Protein AF-A0A6P0NTV1-F1 (afdb_monomer_lite)

Foldseek 3Di:
DPVVVVVVVVVVVVVVVVVVVVVVVVVVVVVVVVVLVVLLVVLLVLLVVLCCVVPPPPCPVVSVVVNPDSPSVVSVVSSVVSVVVPPDPPPPDPPD

Secondary structure (DSSP, 8-state):
--HHHHHHHHHHHHHHHHHHHHHHHHHHHHHHHHHHHHHHHHHHHHHHHHHHHHHTTTTHHHHHHHTT---HHHHHHHHHHHHHGGGS--TTSS--

Structure (mmCIF, N/CA/C/O backbone):
data_AF-A0A6P0NTV1-F1
#
_entry.id   AF-A0A6P0NTV1-F1
#
loop_
_atom_site.group_PDB
_atom_site.id
_atom_site.type_symbol
_atom_site.label_atom_id
_atom_site.label_alt_id
_atom_site.label_comp_id
_atom_site.label_asym_id
_atom_site.label_entity_id
_atom_site.label_seq_id
_atom_site.pdbx_PDB_ins_code
_atom_site.Cartn_x
_atom_site.Cartn_y
_atom_site.Cartn_z
_atom_site.occupancy
_atom_site.B_iso_or_equiv
_atom_site.auth_seq_id
_atom_site.auth_comp_id
_atom_site.auth_asym_id
_atom_site.auth_atom_id
_atom_site.pdbx_PDB_model_num
ATOM 1 N N . MET A 1 1 ? -29.608 -9.587 55.943 1.00 47.12 1 MET A N 1
ATOM 2 C CA . MET A 1 1 ? -28.655 -10.111 54.935 1.00 47.12 1 MET A CA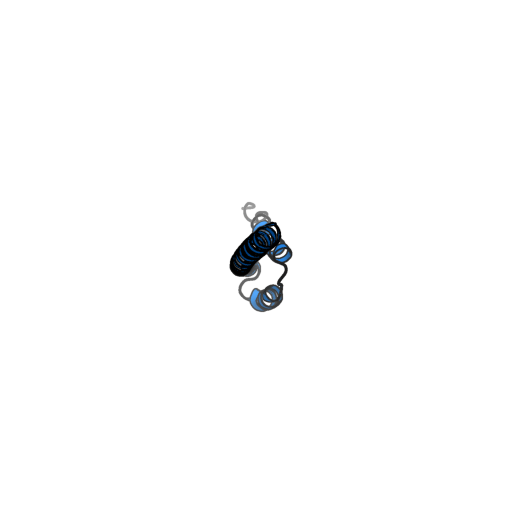 1
ATOM 3 C C . MET A 1 1 ? -28.946 -9.453 53.590 1.00 47.12 1 MET A C 1
ATOM 5 O O . MET A 1 1 ? -29.976 -9.766 53.017 1.00 47.12 1 MET A O 1
ATOM 9 N N . ASN A 1 2 ? -28.097 -8.532 53.108 1.00 52.47 2 ASN A N 1
ATOM 10 C CA . ASN A 1 2 ? -28.316 -7.799 51.841 1.00 52.47 2 ASN A CA 1
ATOM 11 C C . ASN A 1 2 ? -27.155 -7.963 50.831 1.00 52.47 2 ASN A C 1
ATOM 13 O O . ASN A 1 2 ? -26.952 -7.143 49.942 1.00 52.47 2 ASN A O 1
ATOM 17 N N . ASN A 1 3 ? -26.367 -9.037 50.958 1.00 53.25 3 ASN A N 1
ATOM 18 C CA . ASN A 1 3 ? -25.149 -9.220 50.157 1.00 53.25 3 ASN A CA 1
ATOM 19 C C . ASN A 1 3 ? -25.425 -9.711 48.727 1.00 53.25 3 ASN A C 1
ATOM 21 O O . ASN A 1 3 ? -24.575 -9.555 47.858 1.00 53.25 3 ASN A O 1
ATOM 25 N N . ARG A 1 4 ? -26.616 -10.269 48.463 1.00 53.38 4 ARG A N 1
ATOM 26 C CA . ARG A 1 4 ? -26.974 -10.846 47.155 1.00 53.38 4 ARG A CA 1
ATOM 27 C C . ARG A 1 4 ? -27.301 -9.775 46.094 1.00 53.38 4 ARG A C 1
ATOM 29 O O . ARG A 1 4 ? -27.141 -10.037 44.910 1.00 53.38 4 ARG A O 1
ATOM 36 N N . SER A 1 5 ? -27.693 -8.565 46.512 1.00 60.03 5 SER A N 1
ATOM 37 C CA . SER A 1 5 ? -27.977 -7.436 45.604 1.00 60.03 5 SER A CA 1
ATOM 38 C C . SER A 1 5 ? -26.708 -6.700 45.151 1.00 60.03 5 SER A C 1
ATOM 40 O O . SER A 1 5 ? -26.588 -6.302 43.995 1.00 60.03 5 SER A O 1
ATOM 42 N N . HIS A 1 6 ? -25.714 -6.565 46.037 1.00 56.59 6 HIS A N 1
ATOM 43 C CA . HIS A 1 6 ? -24.452 -5.888 45.716 1.00 56.59 6 HIS A CA 1
ATOM 44 C C . HIS A 1 6 ? -23.589 -6.665 44.713 1.00 56.59 6 HIS A C 1
ATOM 46 O O . HIS A 1 6 ? -22.919 -6.056 43.881 1.00 56.59 6 HIS A O 1
ATOM 52 N N . THR A 1 7 ? -23.608 -8.001 44.754 1.00 60.84 7 THR A N 1
ATOM 53 C CA . THR A 1 7 ? -22.855 -8.830 43.800 1.00 60.84 7 THR A CA 1
ATOM 54 C C . THR A 1 7 ? -23.416 -8.742 42.381 1.00 60.84 7 THR A C 1
ATOM 56 O O . THR A 1 7 ? -22.636 -8.770 41.433 1.00 60.84 7 THR A O 1
ATOM 59 N N . ASN A 1 8 ? -24.735 -8.572 42.232 1.00 62.47 8 ASN A N 1
ATOM 60 C CA . ASN A 1 8 ? -25.397 -8.448 40.931 1.00 62.47 8 ASN A CA 1
ATOM 61 C C . ASN A 1 8 ? -25.086 -7.095 40.257 1.00 62.47 8 ASN A C 1
ATOM 63 O O . ASN A 1 8 ? -24.565 -7.059 39.146 1.00 62.47 8 ASN A O 1
ATOM 67 N N . LEU A 1 9 ? -25.226 -5.988 40.997 1.00 68.31 9 LEU A N 1
ATOM 68 C CA . LEU A 1 9 ? -24.886 -4.639 40.512 1.00 68.31 9 LEU A CA 1
ATOM 69 C C . LEU A 1 9 ? -23.416 -4.502 40.074 1.00 68.31 9 LEU A C 1
ATOM 71 O O . LEU A 1 9 ? -23.096 -3.770 39.135 1.00 68.31 9 LEU A O 1
ATOM 75 N N . ASN A 1 10 ? -22.503 -5.198 40.755 1.00 73.75 10 ASN A N 1
ATOM 76 C CA . ASN A 1 10 ? -21.086 -5.208 40.390 1.00 73.75 10 ASN A CA 1
ATOM 77 C C . ASN A 1 10 ? -20.815 -6.036 39.125 1.00 73.75 10 ASN A C 1
ATOM 79 O O . ASN A 1 10 ? -19.951 -5.657 38.331 1.00 73.75 10 ASN A O 1
ATOM 83 N N . HIS A 1 11 ? -21.552 -7.131 38.917 1.00 73.56 11 HIS A N 1
ATOM 84 C CA . HIS A 1 11 ? -21.479 -7.925 37.689 1.00 73.56 11 HIS A CA 1
ATOM 85 C C . HIS A 1 11 ? -22.006 -7.140 36.484 1.00 73.56 11 HIS A C 1
ATOM 87 O O . HIS A 1 11 ? -21.299 -7.023 35.484 1.00 73.56 11 HIS A O 1
ATOM 93 N N . GLU A 1 12 ? -23.177 -6.512 36.607 1.00 75.50 12 GLU A N 1
ATOM 94 C CA . GLU A 1 12 ? -23.777 -5.690 35.547 1.00 75.50 12 GLU A CA 1
ATOM 95 C C . GLU A 1 12 ? -22.880 -4.501 35.172 1.00 75.50 12 GLU A C 1
ATOM 97 O O . GLU A 1 12 ? -22.616 -4.264 33.993 1.00 75.50 12 GLU A O 1
ATOM 102 N N . ARG A 1 13 ? -22.301 -3.799 36.159 1.00 80.50 13 ARG A N 1
ATOM 103 C CA . ARG A 1 13 ? -21.311 -2.737 35.890 1.00 80.50 13 ARG A CA 1
ATOM 104 C C . ARG A 1 13 ? -20.067 -3.249 35.176 1.00 80.50 13 ARG A C 1
ATOM 106 O O . ARG A 1 13 ? -19.512 -2.530 34.347 1.00 80.50 13 ARG A O 1
ATOM 113 N N . SER A 1 14 ? -19.593 -4.441 35.530 1.00 81.00 14 SER A N 1
ATOM 114 C CA . SER A 1 14 ? -18.406 -5.031 34.904 1.00 81.00 14 SER A CA 1
ATOM 115 C C . SER A 1 14 ? -18.696 -5.414 33.453 1.00 81.00 14 SER A C 1
ATOM 117 O O . SER A 1 14 ? -17.896 -5.101 32.577 1.00 81.00 14 SER A O 1
ATOM 119 N N . PHE A 1 15 ? -19.874 -5.982 33.187 1.00 77.06 15 PHE A N 1
ATOM 120 C CA . PHE A 1 15 ? -20.336 -6.322 31.843 1.00 77.06 15 PHE A CA 1
ATOM 121 C C . PHE A 1 15 ? -20.514 -5.083 30.953 1.00 77.06 15 PHE A C 1
ATOM 123 O O . PHE A 1 15 ? -19.984 -5.043 29.844 1.00 77.06 15 PHE A O 1
ATOM 130 N N . CYS A 1 16 ? -21.168 -4.028 31.455 1.00 79.62 16 CYS A N 1
ATOM 131 C CA . CYS A 1 16 ? -21.324 -2.772 30.713 1.00 79.62 16 CYS A CA 1
ATOM 132 C C . CYS A 1 16 ? -19.972 -2.144 30.339 1.00 79.62 16 CYS A C 1
ATOM 134 O O . CYS A 1 16 ? -19.808 -1.659 29.222 1.00 79.62 16 CYS A O 1
ATOM 136 N N . LYS A 1 17 ? -18.984 -2.185 31.245 1.00 88.44 17 LYS A N 1
ATOM 137 C CA . LYS A 1 17 ? -17.626 -1.684 30.971 1.00 88.44 17 LYS A CA 1
ATOM 138 C C . LYS A 1 17 ? -16.883 -2.516 29.927 1.00 88.44 17 LYS A C 1
ATOM 140 O O . LYS A 1 17 ? -16.100 -1.952 29.171 1.00 88.44 17 LYS A O 1
ATOM 145 N N . LEU A 1 18 ? -17.078 -3.834 29.909 1.00 83.75 18 LEU A N 1
ATOM 146 C CA . LEU A 1 18 ? -16.460 -4.708 28.908 1.00 83.75 18 LEU A CA 1
ATOM 147 C C . LEU A 1 18 ? -17.034 -4.429 27.517 1.00 83.75 18 LEU A C 1
ATOM 149 O O . LEU A 1 18 ? -16.272 -4.149 26.604 1.00 83.75 18 LEU A O 1
ATOM 153 N N . ASN A 1 19 ? -18.360 -4.353 27.394 1.00 85.12 19 ASN A N 1
ATOM 154 C CA . ASN A 1 19 ? -19.022 -4.069 26.119 1.00 85.12 19 ASN A CA 1
ATOM 155 C C . ASN A 1 19 ? -18.630 -2.689 25.538 1.00 85.12 19 ASN A C 1
ATOM 157 O O . ASN A 1 19 ? -18.389 -2.540 24.339 1.00 85.12 19 ASN A O 1
ATOM 161 N N . GLN A 1 20 ? -18.482 -1.674 26.400 1.00 90.44 20 GLN A N 1
ATOM 162 C CA . GLN A 1 20 ? -17.952 -0.369 25.985 1.00 90.44 20 GLN A CA 1
ATOM 163 C C . GLN A 1 20 ? -16.537 -0.482 25.403 1.00 90.44 20 GLN A C 1
ATOM 165 O O . GLN A 1 20 ? -16.275 0.048 24.326 1.00 90.44 20 GLN A O 1
ATOM 170 N N . LYS A 1 21 ? -15.644 -1.217 26.074 1.00 91.25 21 LYS A N 1
ATOM 171 C CA . LYS A 1 21 ? -14.277 -1.442 25.585 1.00 91.25 21 LYS A CA 1
ATOM 172 C C . LYS A 1 21 ? -14.249 -2.225 24.277 1.00 91.25 21 LYS A C 1
ATOM 174 O O . LYS A 1 21 ? -13.469 -1.876 23.398 1.00 91.25 21 LYS A O 1
ATOM 179 N N . ASP A 1 22 ? -15.097 -3.239 24.130 1.00 91.94 22 ASP A N 1
ATOM 180 C CA . ASP A 1 22 ? -15.189 -4.010 22.888 1.00 91.94 22 ASP A CA 1
ATOM 181 C C . ASP A 1 22 ? -15.599 -3.102 21.724 1.00 91.94 22 ASP A C 1
ATOM 183 O O . ASP A 1 22 ? -14.961 -3.110 20.672 1.00 91.94 22 ASP A O 1
ATOM 187 N N . THR A 1 23 ? -16.593 -2.236 21.941 1.00 89.38 23 THR A N 1
ATOM 188 C CA . THR A 1 23 ? -17.030 -1.246 20.946 1.00 89.38 23 THR A CA 1
ATOM 189 C C . THR A 1 23 ? -15.897 -0.290 20.554 1.00 89.38 23 THR A C 1
ATOM 191 O O . THR A 1 23 ? -15.680 -0.048 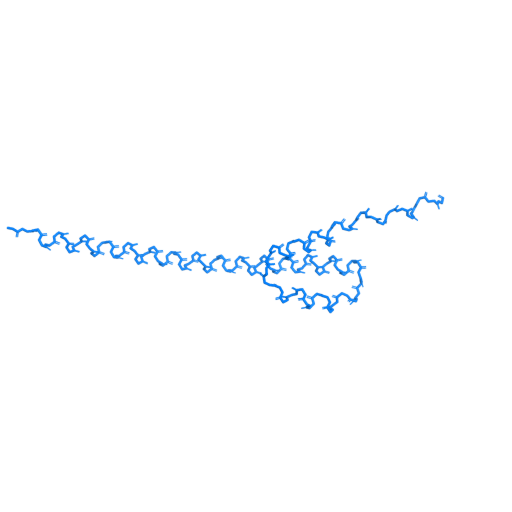19.365 1.00 89.38 23 THR A O 1
ATOM 194 N N . GLU A 1 24 ? -15.136 0.223 21.526 1.00 93.00 24 GLU A N 1
ATOM 195 C CA . GLU A 1 24 ? -13.968 1.075 21.260 1.00 93.00 24 GLU A CA 1
ATOM 196 C C . GLU A 1 24 ? -12.87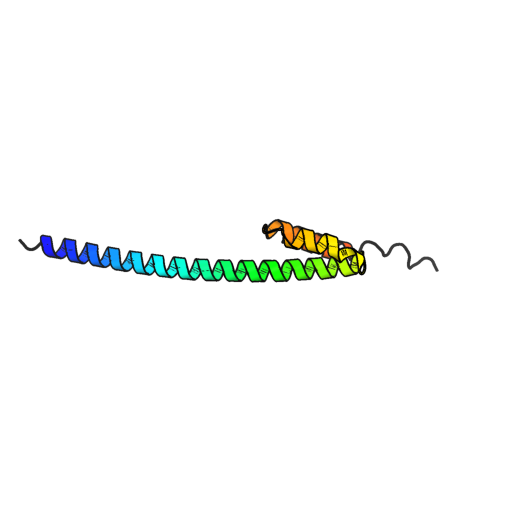5 0.342 20.464 1.00 93.00 24 GLU A C 1
ATOM 198 O O . GLU A 1 24 ? -12.249 0.931 19.581 1.00 93.00 24 GLU A O 1
ATOM 203 N N . ILE A 1 25 ? -12.640 -0.943 20.748 1.00 92.38 25 ILE A N 1
ATOM 204 C CA . ILE A 1 25 ? -11.664 -1.766 20.019 1.00 92.38 25 ILE A CA 1
ATOM 205 C C . ILE A 1 25 ? -12.105 -1.957 18.565 1.00 92.38 25 ILE A C 1
ATOM 207 O O . ILE A 1 25 ? -11.291 -1.773 17.660 1.00 92.38 25 ILE A O 1
ATOM 211 N N . PHE A 1 26 ? -13.382 -2.262 18.317 1.00 91.12 26 PHE A N 1
ATOM 212 C CA . PHE A 1 26 ? -13.909 -2.380 16.953 1.00 91.12 26 PHE A CA 1
ATOM 213 C C . PHE A 1 26 ? -13.729 -1.089 16.149 1.00 91.12 26 PHE A C 1
ATOM 215 O O . PHE A 1 26 ? -13.300 -1.142 14.996 1.00 91.12 26 PHE A O 1
ATOM 222 N N . GLN A 1 27 ? -14.001 0.065 16.763 1.00 92.06 27 GLN A N 1
ATOM 223 C CA . GLN A 1 27 ? -13.810 1.367 16.120 1.00 92.06 27 GLN A CA 1
ATOM 224 C C . GLN A 1 27 ? -12.340 1.615 15.765 1.00 92.06 27 GLN A C 1
ATOM 226 O O . GLN A 1 27 ? -12.035 1.980 14.630 1.00 92.06 27 GLN A O 1
ATOM 231 N N . LYS A 1 28 ? -11.418 1.355 16.699 1.00 92.56 28 LYS A N 1
ATOM 232 C CA . LYS A 1 28 ? -9.975 1.510 16.455 1.00 92.56 28 LYS A CA 1
ATOM 233 C C . LYS A 1 28 ? -9.464 0.569 15.368 1.00 92.56 28 LYS A C 1
ATOM 235 O O . LYS A 1 28 ? -8.663 0.985 14.539 1.00 92.56 28 LYS A O 1
ATOM 240 N N . ASN A 1 29 ? -9.944 -0.673 15.332 1.00 90.88 29 ASN A N 1
ATOM 241 C CA . ASN A 1 29 ? -9.563 -1.630 14.294 1.00 90.88 29 ASN A CA 1
ATOM 242 C C . ASN A 1 29 ? -10.021 -1.174 12.902 1.00 90.88 29 ASN A C 1
ATOM 244 O O . ASN A 1 29 ? -9.265 -1.297 11.939 1.00 90.88 29 ASN A O 1
ATOM 248 N N . ALA A 1 30 ? -11.227 -0.607 12.795 1.00 90.75 30 ALA A N 1
ATOM 249 C CA . ALA A 1 30 ? -11.708 -0.032 11.541 1.00 90.75 30 ALA A CA 1
ATOM 250 C C . ALA A 1 30 ? -10.849 1.167 11.096 1.00 90.75 30 ALA A C 1
ATOM 252 O O . ALA A 1 30 ? -10.493 1.264 9.922 1.00 90.75 30 ALA A O 1
ATOM 253 N N . GLU A 1 31 ? -10.460 2.040 12.030 1.00 93.81 31 GLU A N 1
ATOM 254 C CA . GLU A 1 31 ? -9.576 3.177 11.744 1.00 93.81 31 GLU A CA 1
ATOM 255 C C . GLU A 1 31 ? -8.183 2.724 11.273 1.00 93.81 31 GLU A C 1
ATOM 257 O O . GLU A 1 31 ? -7.646 3.276 10.312 1.00 93.81 31 GLU A O 1
ATOM 262 N N . ILE A 1 32 ? -7.602 1.702 11.912 1.00 92.88 32 ILE A N 1
ATOM 263 C CA . ILE A 1 32 ? -6.308 1.126 11.510 1.00 92.88 32 ILE A CA 1
ATOM 264 C C . ILE A 1 32 ? -6.401 0.550 10.096 1.00 92.88 32 ILE A C 1
ATOM 266 O O . ILE A 1 32 ? -5.583 0.893 9.249 1.00 92.88 32 ILE A O 1
ATOM 270 N N . SER A 1 33 ? -7.443 -0.232 9.806 1.00 92.69 33 SER A N 1
ATOM 271 C CA . SER A 1 33 ? -7.652 -0.793 8.467 1.00 92.69 33 SER A CA 1
ATOM 272 C C . SER A 1 33 ? -7.773 0.296 7.394 1.00 92.69 33 SER A C 1
ATOM 274 O O . SER A 1 33 ? -7.213 0.161 6.305 1.00 92.69 33 SER A O 1
ATOM 276 N N . GLN A 1 34 ? -8.442 1.411 7.702 1.00 95.31 34 GLN A N 1
ATOM 277 C CA . GLN A 1 34 ? -8.523 2.547 6.786 1.00 95.31 34 GLN A CA 1
ATOM 278 C C . GLN A 1 34 ? -7.152 3.198 6.548 1.00 95.31 34 GLN A C 1
ATOM 280 O O . GLN A 1 34 ? -6.832 3.550 5.409 1.00 95.31 34 GLN A O 1
ATOM 285 N N . LYS A 1 35 ? -6.336 3.353 7.596 1.00 95.44 35 LYS A N 1
ATOM 286 C CA . LYS A 1 35 ? -4.973 3.891 7.475 1.00 95.44 35 LYS A CA 1
ATOM 287 C C . LYS A 1 35 ? -4.073 2.971 6.654 1.00 95.44 35 LYS A C 1
ATOM 289 O O . LYS A 1 35 ? -3.352 3.472 5.797 1.00 95.44 35 LYS A O 1
ATOM 294 N N . ASP A 1 36 ? -4.168 1.658 6.836 1.00 95.69 36 ASP A N 1
ATOM 295 C CA . ASP A 1 36 ? -3.393 0.685 6.058 1.00 95.69 36 ASP A CA 1
ATOM 296 C C . ASP A 1 36 ? -3.709 0.779 4.557 1.00 95.69 36 ASP A C 1
ATOM 298 O O . ASP A 1 36 ? -2.799 0.773 3.727 1.00 95.69 36 ASP A O 1
ATOM 302 N N . ILE A 1 37 ? -4.985 0.964 4.194 1.00 95.94 37 ILE A N 1
ATOM 303 C CA . ILE A 1 37 ? -5.396 1.192 2.798 1.00 95.94 37 ILE A CA 1
ATOM 304 C C . ILE A 1 37 ? -4.770 2.480 2.242 1.00 95.94 37 ILE A C 1
ATOM 306 O O . ILE A 1 37 ? -4.261 2.482 1.120 1.00 95.94 37 ILE A O 1
ATOM 310 N N . GLN A 1 38 ? -4.784 3.570 3.015 1.00 97.44 38 GLN A N 1
ATOM 311 C CA . GLN A 1 38 ? -4.191 4.847 2.598 1.00 97.44 38 GLN A CA 1
ATOM 312 C C . GLN A 1 38 ? -2.672 4.738 2.417 1.00 97.44 38 GLN A C 1
ATOM 314 O O . GLN A 1 38 ? -2.132 5.241 1.431 1.00 97.44 38 GLN A O 1
ATOM 319 N N . ILE A 1 39 ? -1.988 4.043 3.331 1.00 97.19 39 ILE A N 1
ATOM 320 C CA . ILE A 1 39 ? -0.547 3.783 3.241 1.00 97.19 39 ILE A CA 1
ATOM 321 C C . ILE A 1 39 ? -0.245 2.953 1.992 1.00 97.19 39 ILE A C 1
ATOM 323 O O . ILE A 1 39 ? 0.623 3.338 1.209 1.00 97.19 39 ILE A O 1
ATOM 327 N N . LYS A 1 40 ? -1.003 1.875 1.741 1.00 97.75 40 LYS A N 1
ATOM 328 C CA . LYS A 1 40 ? -0.850 1.053 0.530 1.00 97.75 40 LYS A CA 1
ATOM 329 C C . LYS A 1 40 ? -0.946 1.898 -0.740 1.00 97.75 40 LYS A C 1
ATOM 331 O O . LYS A 1 40 ? -0.097 1.785 -1.619 1.00 97.75 40 LYS A O 1
ATOM 336 N N . GLN A 1 41 ? -1.956 2.764 -0.831 1.00 97.38 41 GLN A N 1
ATOM 337 C CA . GLN A 1 41 ? -2.148 3.643 -1.987 1.00 97.38 41 GLN A CA 1
ATOM 338 C C . GLN A 1 41 ? -0.980 4.619 -2.176 1.00 97.38 41 GLN A C 1
ATOM 340 O O . GLN A 1 41 ? -0.500 4.784 -3.297 1.00 97.38 41 GLN A O 1
ATOM 345 N N . ALA A 1 42 ? -0.494 5.232 -1.094 1.00 97.38 42 ALA A N 1
ATOM 346 C CA . ALA A 1 42 ? 0.640 6.151 -1.153 1.00 97.38 42 ALA A CA 1
ATOM 347 C C . ALA A 1 42 ? 1.935 5.448 -1.599 1.00 97.38 42 ALA A C 1
ATOM 349 O O . ALA A 1 42 ? 2.673 5.983 -2.428 1.00 97.38 42 ALA A O 1
ATOM 350 N N . LEU A 1 43 ? 2.185 4.236 -1.096 1.00 97.94 43 LEU A N 1
ATOM 351 C CA . LEU A 1 43 ? 3.344 3.430 -1.483 1.00 97.94 43 LEU A CA 1
ATOM 352 C C . LEU A 1 43 ? 3.277 3.009 -2.954 1.00 97.94 43 LEU A C 1
ATOM 354 O O . LEU A 1 43 ? 4.254 3.175 -3.680 1.00 97.94 43 LEU A O 1
ATOM 358 N N . LEU A 1 44 ? 2.118 2.536 -3.423 1.00 97.38 44 LEU A N 1
ATOM 359 C CA . LEU A 1 44 ? 1.933 2.174 -4.831 1.00 97.38 44 LEU A CA 1
ATOM 360 C C . LEU A 1 44 ? 2.132 3.370 -5.766 1.00 97.38 44 LEU A C 1
ATOM 362 O O . LEU A 1 44 ? 2.752 3.211 -6.813 1.00 97.38 44 LEU A O 1
ATOM 366 N N . LEU A 1 45 ? 1.690 4.568 -5.371 1.00 96.44 45 LEU A N 1
ATOM 367 C CA . LEU A 1 45 ? 1.936 5.791 -6.137 1.00 96.44 45 LEU A CA 1
ATOM 368 C C . LEU A 1 45 ? 3.433 6.141 -6.198 1.00 96.44 45 LEU A C 1
ATOM 370 O O . LEU A 1 45 ? 3.940 6.527 -7.251 1.00 96.44 45 LEU A O 1
ATOM 374 N N . ALA A 1 46 ? 4.161 6.005 -5.085 1.00 95.25 46 ALA A N 1
ATOM 375 C CA . ALA A 1 46 ? 5.605 6.239 -5.059 1.00 95.25 46 ALA A CA 1
ATOM 376 C C . ALA A 1 46 ? 6.360 5.261 -5.976 1.00 95.25 46 ALA A C 1
ATOM 378 O O . ALA A 1 46 ? 7.245 5.680 -6.728 1.00 95.25 46 ALA A O 1
ATOM 379 N N . ILE A 1 47 ? 5.968 3.984 -5.953 1.00 95.50 47 ILE A N 1
ATOM 380 C CA . ILE A 1 47 ? 6.514 2.943 -6.829 1.00 95.50 47 ILE A CA 1
ATOM 381 C C . ILE A 1 47 ? 6.187 3.248 -8.291 1.00 95.50 47 ILE A C 1
ATOM 383 O O . ILE A 1 47 ? 7.094 3.248 -9.116 1.00 95.50 47 ILE A O 1
ATOM 387 N N . GLU A 1 48 ? 4.930 3.563 -8.618 1.00 95.19 48 GLU A N 1
ATOM 388 C CA . GLU A 1 48 ? 4.523 3.962 -9.970 1.00 95.19 48 GLU A CA 1
ATOM 389 C C . GLU A 1 48 ? 5.409 5.088 -10.509 1.00 95.19 48 GLU A C 1
ATOM 391 O O . GLU A 1 48 ? 5.970 4.965 -11.598 1.00 95.19 48 GLU A O 1
ATOM 396 N N . MET A 1 49 ? 5.581 6.165 -9.737 1.00 92.94 49 MET A N 1
ATOM 397 C CA . MET A 1 49 ? 6.401 7.297 -10.162 1.00 92.94 49 MET A CA 1
ATOM 398 C C . MET A 1 49 ? 7.857 6.892 -10.401 1.00 92.94 49 MET A C 1
ATOM 400 O O . MET A 1 49 ? 8.444 7.298 -11.403 1.00 92.94 49 MET A O 1
ATOM 404 N N . GLY A 1 50 ? 8.455 6.105 -9.506 1.00 92.56 50 GLY A N 1
ATOM 405 C CA . GLY A 1 50 ? 9.847 5.688 -9.666 1.00 92.56 50 GLY A CA 1
ATOM 406 C C . GLY A 1 50 ? 10.058 4.708 -10.818 1.00 92.56 50 GLY A C 1
ATOM 407 O O . GLY A 1 50 ? 11.009 4.863 -11.584 1.00 92.56 50 GLY A O 1
ATOM 408 N N . LEU A 1 51 ? 9.141 3.760 -11.009 1.00 92.38 51 LEU A N 1
ATOM 409 C CA . LEU A 1 51 ? 9.184 2.856 -12.152 1.00 92.38 51 LEU A CA 1
ATOM 410 C C . LEU A 1 51 ? 8.998 3.611 -13.469 1.00 92.38 51 LEU A C 1
ATOM 412 O O . LEU A 1 51 ? 9.767 3.388 -14.400 1.00 92.38 51 LEU A O 1
ATOM 416 N N . LYS A 1 52 ? 8.044 4.545 -13.539 1.00 91.56 52 LYS A N 1
ATOM 417 C CA . LYS A 1 52 ? 7.824 5.380 -14.725 1.00 91.56 52 LYS A CA 1
ATOM 418 C C . LYS A 1 52 ? 9.055 6.213 -15.079 1.00 91.56 52 LYS A C 1
ATOM 420 O O . LYS A 1 52 ? 9.411 6.331 -16.247 1.00 91.56 52 LYS A O 1
ATOM 425 N N . LEU A 1 53 ? 9.737 6.768 -14.075 1.00 89.75 53 LEU A N 1
ATOM 426 C CA . LEU A 1 53 ? 10.987 7.505 -14.284 1.00 89.75 53 LEU A CA 1
ATOM 427 C C . LEU A 1 53 ? 12.112 6.612 -14.829 1.00 89.75 53 LEU A C 1
ATOM 429 O O . LEU A 1 53 ? 12.917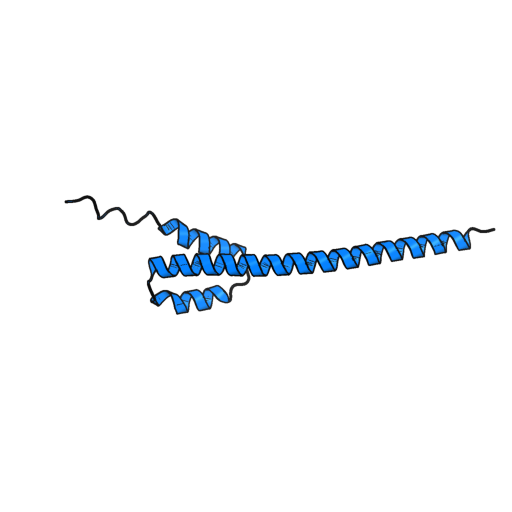 7.083 -15.627 1.00 89.75 53 LEU A O 1
ATOM 433 N N . LYS A 1 54 ? 12.177 5.346 -14.400 1.00 87.06 54 LYS A N 1
ATOM 434 C CA . LYS A 1 54 ? 13.259 4.419 -14.762 1.00 87.06 54 LYS A CA 1
ATOM 435 C C . LYS A 1 54 ? 13.013 3.665 -16.072 1.00 87.06 54 LYS A C 1
ATOM 437 O O . LYS A 1 54 ? 13.967 3.395 -16.796 1.00 87.06 54 LYS A O 1
ATOM 442 N N . PHE A 1 55 ? 11.761 3.326 -16.365 1.00 88.31 55 PHE A N 1
ATOM 443 C CA . PHE A 1 55 ? 11.376 2.411 -17.446 1.00 88.31 55 PHE A CA 1
ATOM 444 C C . PHE A 1 55 ? 10.391 3.021 -18.460 1.00 88.31 55 PHE A C 1
ATOM 446 O O . PHE A 1 55 ? 9.953 2.330 -19.376 1.00 88.31 55 PHE A O 1
ATOM 453 N N . GLY A 1 56 ? 10.020 4.299 -18.331 1.00 88.00 56 GLY A N 1
ATOM 454 C CA . GLY A 1 56 ? 9.071 4.931 -19.251 1.00 88.00 56 GLY A CA 1
ATOM 455 C C . GLY A 1 56 ? 7.677 4.322 -19.120 1.00 88.00 56 GLY A C 1
ATOM 456 O O . GLY A 1 56 ? 7.144 4.301 -18.019 1.00 88.00 56 GLY A O 1
ATOM 457 N N . ASP A 1 57 ? 7.095 3.831 -20.219 1.00 89.56 57 ASP A N 1
ATOM 458 C CA . ASP A 1 57 ? 5.752 3.222 -20.247 1.00 89.56 57 ASP A CA 1
ATOM 459 C C . ASP A 1 57 ? 5.768 1.688 -20.071 1.00 89.56 57 ASP A C 1
ATOM 461 O O . ASP A 1 57 ? 4.721 1.070 -19.891 1.00 89.56 57 ASP A O 1
ATOM 465 N N . GLU A 1 58 ? 6.945 1.054 -20.055 1.00 89.12 58 GLU A N 1
ATOM 466 C CA . GLU A 1 58 ? 7.088 -0.409 -19.933 1.00 89.12 58 GLU A CA 1
ATOM 467 C C . GLU A 1 58 ? 6.822 -0.924 -18.503 1.00 89.12 58 GLU A C 1
ATOM 469 O O . GLU A 1 58 ? 6.730 -2.125 -18.260 1.00 89.12 58 GLU A O 1
ATOM 474 N N . TYR A 1 59 ? 6.646 -0.021 -17.532 1.00 92.44 59 TYR A N 1
ATOM 475 C CA . TYR A 1 59 ? 6.448 -0.367 -16.123 1.00 92.44 59 TYR A CA 1
ATOM 476 C C . TYR A 1 59 ? 5.078 -0.961 -15.772 1.00 92.44 59 TYR A C 1
ATOM 478 O O . TYR A 1 59 ? 4.907 -1.462 -14.659 1.00 92.44 59 TYR A O 1
ATOM 486 N N . VAL A 1 60 ? 4.090 -0.870 -16.666 1.00 92.62 60 VAL A N 1
ATOM 487 C CA . VAL A 1 60 ? 2.676 -1.145 -16.348 1.00 92.62 60 VAL A CA 1
ATOM 488 C C . VAL A 1 60 ? 2.457 -2.586 -15.877 1.00 92.62 60 VAL A C 1
ATOM 490 O O . VAL A 1 60 ? 1.752 -2.808 -14.891 1.00 92.62 60 VAL A O 1
ATOM 493 N N . GLU A 1 61 ? 3.096 -3.566 -16.522 1.00 92.06 61 GLU A N 1
ATOM 494 C CA . GLU A 1 61 ? 3.000 -4.979 -16.124 1.00 92.06 61 GLU A CA 1
ATOM 495 C C . GLU A 1 61 ? 3.630 -5.219 -14.743 1.00 92.06 61 GLU A C 1
ATOM 497 O O . GLU A 1 61 ? 3.041 -5.887 -13.893 1.00 92.06 61 GLU A O 1
ATOM 502 N N . ILE A 1 62 ? 4.781 -4.590 -14.477 1.00 92.81 62 ILE A N 1
ATOM 503 C CA . ILE A 1 62 ? 5.480 -4.671 -13.185 1.00 92.81 62 ILE A CA 1
ATOM 504 C C . ILE A 1 62 ? 4.616 -4.061 -12.074 1.00 92.81 62 ILE A C 1
ATOM 506 O O . ILE A 1 62 ? 4.438 -4.672 -11.018 1.00 92.81 62 ILE A O 1
ATOM 510 N N . LEU A 1 63 ? 4.037 -2.880 -12.310 1.00 95.69 63 LEU A N 1
ATOM 511 C CA . LEU A 1 63 ? 3.162 -2.223 -11.339 1.00 95.69 63 LEU A CA 1
ATOM 512 C C . LEU A 1 63 ? 1.908 -3.058 -11.057 1.00 95.69 63 LEU A C 1
ATOM 514 O O . LEU A 1 63 ? 1.475 -3.144 -9.905 1.00 95.69 63 LEU A O 1
ATOM 518 N N . SER A 1 64 ? 1.344 -3.706 -12.080 1.00 95.50 6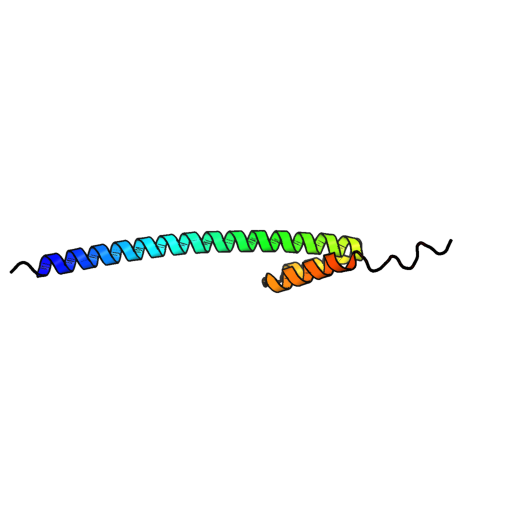4 SER A N 1
ATOM 519 C CA . SER A 1 64 ? 0.187 -4.581 -11.899 1.00 95.50 64 SER A CA 1
ATOM 520 C C . SER A 1 64 ? 0.501 -5.757 -10.975 1.00 95.50 64 SER A C 1
ATOM 522 O O . SER A 1 64 ? -0.349 -6.097 -10.150 1.00 95.50 64 SER A O 1
ATOM 524 N N . GLU A 1 65 ? 1.683 -6.368 -11.066 1.00 96.75 65 GLU A N 1
ATOM 525 C CA . GLU A 1 65 ? 2.086 -7.438 -10.145 1.00 96.75 65 GLU A CA 1
ATOM 526 C C . GLU A 1 65 ? 2.346 -6.908 -8.729 1.00 96.75 65 GLU A C 1
ATOM 528 O O . GLU A 1 65 ? 1.858 -7.486 -7.755 1.00 96.75 65 GLU A O 1
ATOM 533 N N . ILE A 1 66 ? 3.017 -5.760 -8.599 1.00 96.56 66 ILE A N 1
ATOM 534 C CA . ILE A 1 66 ? 3.287 -5.130 -7.296 1.00 96.56 66 ILE A CA 1
ATOM 535 C C . ILE A 1 66 ? 1.988 -4.737 -6.574 1.00 96.56 66 ILE A C 1
ATOM 537 O O . ILE A 1 66 ? 1.889 -4.898 -5.359 1.00 96.56 66 ILE A O 1
ATOM 541 N N . SER A 1 67 ? 0.959 -4.279 -7.294 1.00 96.00 67 SER A N 1
ATOM 542 C CA . SER A 1 67 ? -0.328 -3.870 -6.701 1.00 96.00 67 SER A CA 1
ATOM 543 C C . SER A 1 67 ? -1.056 -4.980 -5.928 1.00 96.00 67 SER A C 1
ATOM 545 O O . SER A 1 67 ? -1.852 -4.697 -5.025 1.00 96.00 67 SER A O 1
ATOM 547 N N . LYS A 1 68 ? -0.753 -6.245 -6.247 1.00 97.50 68 LYS A N 1
ATOM 548 C CA . LYS A 1 68 ? -1.318 -7.431 -5.590 1.00 97.50 68 LYS A CA 1
ATOM 549 C C . LYS A 1 68 ? -0.656 -7.729 -4.240 1.00 97.50 68 LYS A C 1
ATOM 551 O O . LYS A 1 68 ? -1.151 -8.576 -3.505 1.00 97.50 68 LYS A O 1
ATOM 556 N N . ILE A 1 69 ? 0.448 -7.059 -3.907 1.00 96.88 69 ILE A N 1
ATOM 557 C CA . ILE A 1 69 ? 1.147 -7.221 -2.630 1.00 96.88 69 ILE A CA 1
ATOM 558 C C . ILE A 1 69 ? 0.351 -6.516 -1.528 1.00 96.88 69 ILE A C 1
ATOM 560 O O . ILE A 1 69 ? 0.023 -5.336 -1.642 1.00 96.88 69 ILE A O 1
ATOM 564 N N . ASP A 1 70 ? 0.064 -7.235 -0.444 1.00 95.56 70 ASP A N 1
ATOM 565 C CA . ASP A 1 70 ? -0.583 -6.685 0.758 1.00 95.56 70 ASP A CA 1
ATOM 566 C C . ASP A 1 70 ? 0.408 -6.369 1.889 1.00 95.56 70 ASP A C 1
ATOM 568 O O . ASP A 1 70 ? 0.069 -5.649 2.826 1.00 95.56 70 ASP A O 1
ATOM 572 N N . ASP A 1 71 ? 1.645 -6.865 1.803 1.00 97.38 71 ASP A N 1
ATOM 573 C CA . ASP A 1 71 ? 2.694 -6.558 2.775 1.00 97.38 71 ASP A CA 1
ATOM 574 C C . ASP A 1 71 ? 3.195 -5.116 2.593 1.00 97.38 71 ASP A C 1
ATOM 576 O O . ASP A 1 71 ? 3.972 -4.807 1.684 1.00 97.38 71 ASP A O 1
ATOM 580 N N . LEU A 1 72 ? 2.752 -4.228 3.487 1.00 96.69 72 LEU A N 1
ATOM 581 C CA . LEU A 1 72 ? 3.122 -2.813 3.474 1.00 96.69 72 LEU A CA 1
ATOM 582 C C . LEU A 1 72 ? 4.627 -2.583 3.643 1.00 96.69 72 LEU A C 1
ATOM 584 O O . LEU A 1 72 ? 5.147 -1.637 3.061 1.00 96.69 72 LEU A O 1
ATOM 588 N N . LYS A 1 73 ? 5.344 -3.439 4.384 1.00 97.25 73 LYS A N 1
ATOM 589 C CA . LYS A 1 73 ? 6.797 -3.284 4.568 1.00 97.25 73 LYS A CA 1
ATOM 590 C C . LYS A 1 73 ? 7.553 -3.633 3.296 1.00 97.25 73 LYS A C 1
ATOM 592 O O . LYS A 1 73 ? 8.553 -2.998 2.972 1.00 97.25 73 LYS A O 1
ATOM 597 N N . LEU A 1 74 ? 7.068 -4.632 2.560 1.00 97.50 74 LEU A N 1
ATOM 598 C CA . LEU A 1 74 ? 7.626 -4.958 1.253 1.00 97.50 74 LEU A CA 1
ATOM 599 C C . LEU A 1 74 ? 7.369 -3.826 0.247 1.00 97.50 74 LEU A C 1
ATOM 601 O O . LEU A 1 74 ? 8.274 -3.456 -0.498 1.00 97.50 74 LEU A O 1
ATOM 605 N N . LEU A 1 75 ? 6.167 -3.241 0.254 1.00 97.75 75 LEU A N 1
ATOM 606 C CA . LEU A 1 75 ? 5.854 -2.071 -0.573 1.00 97.75 75 LEU A CA 1
ATOM 607 C C . LEU A 1 75 ? 6.706 -0.847 -0.200 1.00 97.75 75 LEU A C 1
ATOM 609 O O . LEU A 1 75 ? 7.168 -0.138 -1.091 1.00 97.75 75 LEU A O 1
ATOM 613 N N . GLU A 1 76 ? 6.963 -0.618 1.087 1.00 96.62 76 GLU A N 1
ATOM 614 C CA . GLU A 1 76 ? 7.855 0.444 1.568 1.00 96.62 76 GLU A CA 1
ATOM 615 C C . GLU A 1 76 ? 9.280 0.262 1.033 1.00 96.62 76 GLU A C 1
ATOM 617 O O . GLU A 1 76 ? 9.817 1.171 0.401 1.00 96.62 76 GLU A O 1
ATOM 622 N N . ALA A 1 77 ? 9.847 -0.941 1.153 1.00 96.06 77 ALA A N 1
ATOM 623 C CA . ALA A 1 77 ? 11.180 -1.242 0.629 1.00 96.06 77 ALA A CA 1
ATOM 624 C C . ALA A 1 77 ? 11.281 -1.056 -0.900 1.00 96.06 77 ALA A C 1
ATOM 626 O O . ALA A 1 77 ? 12.287 -0.561 -1.413 1.00 96.06 77 ALA A O 1
ATOM 627 N N . LEU A 1 78 ? 10.236 -1.424 -1.649 1.00 94.62 78 LEU A N 1
ATOM 628 C CA . LEU A 1 78 ? 10.185 -1.205 -3.100 1.00 94.62 78 LEU A CA 1
ATOM 629 C C . LEU A 1 78 ? 10.101 0.285 -3.457 1.00 94.62 78 LEU A C 1
ATOM 631 O O . LEU A 1 78 ? 10.753 0.726 -4.409 1.00 94.62 78 LEU A O 1
ATOM 635 N N . ALA A 1 79 ? 9.326 1.063 -2.698 1.00 94.50 79 ALA A N 1
ATOM 636 C CA . ALA A 1 79 ? 9.245 2.509 -2.870 1.00 94.50 79 ALA A CA 1
ATOM 637 C C . ALA A 1 79 ? 10.602 3.177 -2.591 1.00 94.50 79 ALA A C 1
ATOM 639 O O . ALA A 1 79 ? 11.045 4.021 -3.371 1.00 94.50 79 ALA A O 1
ATOM 640 N N . GLU A 1 80 ? 11.302 2.762 -1.534 1.00 92.38 80 GLU A N 1
ATOM 641 C CA . GLU A 1 80 ? 12.651 3.244 -1.219 1.00 92.38 80 GLU A CA 1
ATOM 642 C C . GLU A 1 80 ? 13.654 2.925 -2.330 1.00 92.38 80 GLU A C 1
ATOM 644 O O . GLU A 1 80 ? 14.425 3.802 -2.729 1.00 92.38 80 GLU A O 1
ATOM 649 N N . LEU A 1 81 ? 13.620 1.710 -2.884 1.00 89.56 81 LEU A N 1
ATOM 650 C CA . LEU A 1 81 ? 14.487 1.317 -3.998 1.00 89.56 81 LEU A CA 1
ATOM 651 C C . LEU A 1 81 ? 14.268 2.218 -5.224 1.00 89.56 81 LEU A C 1
ATOM 653 O O . LEU A 1 81 ? 15.221 2.725 -5.814 1.00 89.56 81 LEU A O 1
ATOM 657 N N . CYS A 1 82 ? 13.003 2.488 -5.547 1.00 86.12 82 CYS A N 1
ATOM 658 C CA . CYS A 1 82 ? 12.600 3.377 -6.634 1.00 86.12 82 CYS A CA 1
ATOM 659 C C . CYS A 1 82 ? 13.077 4.831 -6.447 1.00 86.12 82 CYS A C 1
ATOM 661 O O . CYS A 1 82 ? 13.312 5.544 -7.424 1.00 86.12 82 CYS A O 1
ATOM 663 N N . VAL A 1 83 ? 13.217 5.292 -5.201 1.00 74.69 83 VAL A N 1
ATOM 664 C CA . VAL A 1 83 ? 13.713 6.641 -4.877 1.00 74.69 83 VAL A CA 1
ATOM 665 C C . VAL A 1 83 ? 15.243 6.684 -4.808 1.00 74.69 83 VAL A C 1
ATOM 667 O O . VAL A 1 83 ? 15.837 7.709 -5.148 1.00 74.69 83 VAL A O 1
ATOM 670 N N . SER A 1 84 ? 15.882 5.583 -4.418 1.00 70.12 84 SER A N 1
ATOM 671 C CA . SER A 1 84 ? 17.334 5.494 -4.213 1.00 70.12 84 SER A CA 1
ATOM 672 C C . SER A 1 84 ? 18.136 5.530 -5.519 1.00 70.12 84 SER A C 1
ATOM 674 O O . SER A 1 84 ? 19.249 6.051 -5.538 1.00 70.12 84 SER A O 1
ATOM 676 N N . ASP A 1 85 ? 17.554 5.081 -6.635 1.00 59.75 85 ASP A N 1
ATOM 677 C CA . ASP A 1 85 ? 18.207 5.103 -7.955 1.00 59.75 85 ASP A CA 1
ATOM 678 C C . ASP A 1 85 ? 18.341 6.512 -8.574 1.00 59.75 85 ASP A C 1
ATOM 680 O O . ASP A 1 85 ? 18.964 6.670 -9.627 1.00 59.75 85 ASP A O 1
ATOM 684 N N . ARG A 1 86 ? 17.816 7.570 -7.932 1.00 54.50 86 ARG A N 1
ATOM 685 C CA . ARG A 1 86 ? 17.866 8.949 -8.461 1.00 54.50 86 ARG A CA 1
ATOM 686 C C . ARG A 1 86 ? 19.266 9.580 -8.545 1.00 54.50 86 ARG A C 1
ATOM 688 O O . ARG A 1 86 ? 19.360 10.710 -9.016 1.00 54.50 86 ARG A O 1
ATOM 695 N N . PHE A 1 87 ? 20.345 8.902 -8.138 1.00 51.28 87 PHE A N 1
ATOM 696 C CA . PHE A 1 87 ? 21.688 9.507 -8.108 1.00 51.28 87 PHE A CA 1
ATOM 697 C C . PHE A 1 87 ? 22.825 8.721 -8.778 1.00 51.28 87 PHE A C 1
ATOM 699 O O . PHE A 1 87 ? 23.954 9.209 -8.767 1.00 51.28 87 PHE A O 1
ATOM 706 N N . SER A 1 88 ? 22.584 7.570 -9.416 1.00 49.66 88 SER A N 1
ATOM 707 C CA . SER A 1 88 ? 23.695 6.774 -9.980 1.00 49.66 88 SER A CA 1
ATOM 708 C C . SER A 1 88 ? 23.991 6.960 -11.472 1.00 49.66 88 SER A C 1
ATOM 710 O O . SER A 1 88 ? 24.996 6.430 -11.929 1.00 49.66 88 SER A O 1
ATOM 712 N N . ASN A 1 89 ? 23.246 7.785 -12.215 1.00 50.22 89 ASN A N 1
ATOM 713 C CA . ASN A 1 89 ? 23.572 8.090 -13.620 1.00 50.22 89 ASN A CA 1
ATOM 714 C C . ASN A 1 89 ? 24.009 9.552 -13.812 1.00 50.22 89 ASN A C 1
ATOM 716 O O . ASN A 1 89 ? 23.351 10.326 -14.500 1.00 50.22 89 ASN A O 1
ATOM 720 N N . SER A 1 90 ? 25.131 9.933 -13.191 1.00 47.28 90 SER A N 1
ATOM 721 C CA . SER A 1 90 ? 25.820 11.215 -13.444 1.00 47.28 90 SER A CA 1
ATOM 722 C C . SER A 1 90 ? 27.263 11.035 -13.942 1.00 47.28 90 SER A C 1
ATOM 724 O O . SER A 1 90 ? 28.001 12.017 -14.031 1.00 47.28 90 SER A O 1
ATOM 726 N N . SER A 1 91 ? 27.704 9.820 -14.279 1.00 54.53 91 SER A N 1
ATOM 727 C CA . SER A 1 91 ? 29.067 9.615 -14.791 1.00 54.53 91 SER A CA 1
ATOM 728 C C . SER A 1 91 ? 29.289 10.120 -16.225 1.00 54.53 91 SER A C 1
ATOM 730 O O . SER A 1 91 ? 30.441 10.232 -16.626 1.00 54.53 91 SER A O 1
ATOM 732 N N . ASP A 1 92 ? 28.242 10.508 -16.966 1.00 56.62 92 ASP A N 1
ATOM 733 C CA . ASP A 1 92 ? 28.356 10.739 -18.419 1.00 56.62 92 ASP A CA 1
ATOM 734 C C . ASP A 1 92 ? 28.104 12.187 -18.890 1.00 56.62 92 ASP A C 1
ATOM 736 O O . ASP A 1 92 ? 27.992 12.424 -20.090 1.00 56.62 92 ASP A O 1
ATOM 740 N N . LEU A 1 93 ? 28.038 13.186 -17.998 1.00 56.41 93 LEU A N 1
ATOM 741 C CA . LEU A 1 93 ? 27.745 14.581 -18.396 1.00 56.41 93 LEU A CA 1
ATOM 742 C C . LEU A 1 93 ? 28.880 15.599 -18.202 1.00 56.41 93 LEU A C 1
ATOM 744 O O . LEU A 1 93 ? 28.649 16.785 -18.416 1.00 56.41 93 LEU A O 1
ATOM 748 N N . LEU A 1 94 ? 30.102 15.186 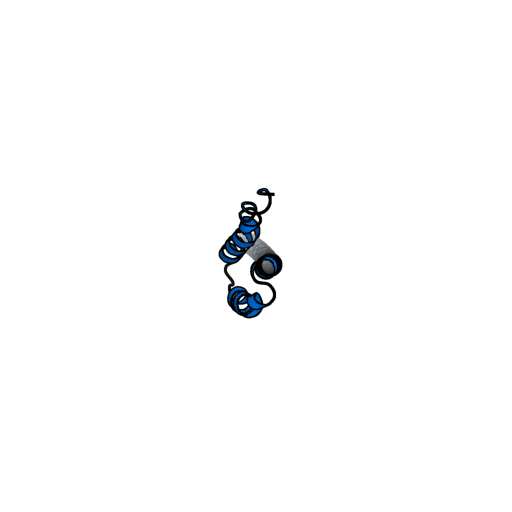-17.846 1.00 54.75 94 LEU A N 1
ATOM 749 C CA . LEU A 1 94 ? 31.233 16.118 -17.654 1.00 54.75 94 LEU A CA 1
ATOM 750 C C . LEU A 1 94 ? 32.547 15.647 -18.300 1.00 54.75 94 LEU A C 1
ATOM 752 O O . LEU A 1 94 ? 33.623 15.863 -17.754 1.00 54.75 94 LEU A O 1
ATOM 756 N N . ASN A 1 95 ? 32.464 15.028 -19.478 1.00 50.28 95 ASN A N 1
ATOM 757 C CA . ASN A 1 95 ? 33.590 14.951 -20.414 1.00 50.28 95 ASN A CA 1
ATOM 758 C C . ASN A 1 95 ? 33.187 15.650 -21.720 1.00 50.28 95 ASN A C 1
ATOM 760 O O . ASN A 1 95 ? 32.707 15.015 -22.658 1.00 50.28 95 ASN A O 1
ATOM 764 N N . GLY A 1 96 ? 33.361 16.971 -21.733 1.00 44.25 96 GLY A N 1
ATOM 765 C CA . GLY A 1 96 ? 33.190 17.873 -22.870 1.00 44.25 96 GLY A CA 1
ATOM 766 C C . GLY A 1 96 ? 33.816 19.218 -22.550 1.00 44.25 96 GLY A C 1
ATOM 767 O O . GLY A 1 96 ? 33.380 19.815 -21.542 1.00 44.25 96 GLY A O 1
#

Radius of gyration: 26.51 Å; chains: 1; bounding box: 62×29×78 Å

pLDDT: mean 83.31, std 16.54, range [44.25, 97.94]

Sequence (96 aa):
MNNRSHTNLNHERSFCKLNQKDTEIFQKNAEISQKDIQIKQALLLAIEMGLKLKFGDEYVEILSEISKIDDLKLLEALAELCVSDRFSNSSDLLNG